Protein AF-A0A8B3RTX2-F1 (afdb_monomer)

Radius of gyration: 12.51 Å; Cα contacts (8 Å, |Δi|>4): 51; chains: 1; bounding box: 27×29×33 Å

Secondary structure (DSSP, 8-state):
----PPPHHHHHHHHHHHHHHHHHHHTS---HHHHHHHHT--HHHHHHHHTTS----HHHHHHHHH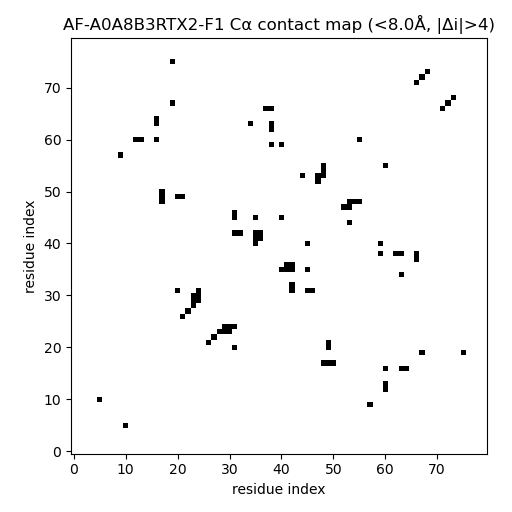HHHHHHHHHHHTT-

Mean predicted aligned error: 4.54 Å

Organism: Enterococcus faecalis (NCBI:txid1351)

Foldseek 3Di:
DDPPPDDPVNVVLLVVLLVLVCCCCPPVVHDLVVLCVQLVHDSVQSVCSSVVNDDDDPSSSVSSVVCSCVPPVVVVVVVD

Solvent-accessible surface area (backbone atoms only — not comparable to full-atom va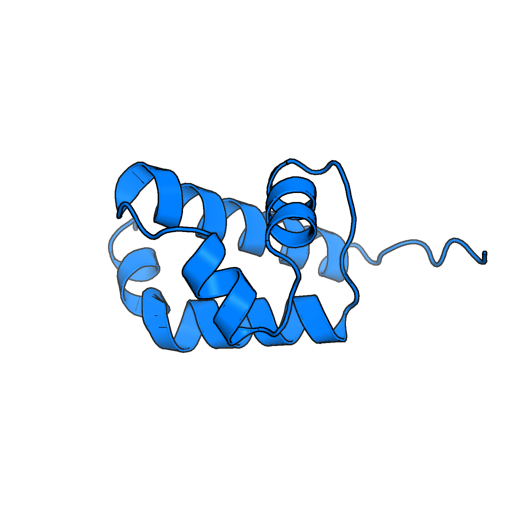lues): 4796 Å² total; per-residue (Å²): 132,87,81,72,77,76,51,70,67,59,48,53,52,49,51,54,52,29,51,52,52,47,47,35,40,73,74,70,63,46,58,64,59,59,55,18,59,75,65,74,42,61,46,71,60,53,54,33,34,56,70,70,74,41,87,77,54,72,70,58,50,53,49,47,52,51,52,46,45,76,77,44,38,70,70,66,61,76,79,116

Sequence (80 aa):
MRNKKLTEETIERQEKVKEWLDTLEGYYGVKITVIAKAVGIHYQNLHNFRKGKRTISEEKLSLLEELLQVKYGKLFEEEL

Structure (mmCIF, N/CA/C/O backbone):
data_AF-A0A8B3RTX2-F1
#
_entry.id   AF-A0A8B3RTX2-F1
#
loop_
_atom_site.group_PDB
_atom_site.id
_atom_site.type_symbol
_atom_site.label_atom_id
_atom_site.label_alt_id
_atom_site.label_comp_id
_atom_site.label_asym_id
_atom_site.label_entity_id
_atom_site.label_seq_id
_atom_site.pdbx_PDB_ins_code
_atom_site.Cartn_x
_atom_site.Cartn_y
_atom_site.Cartn_z
_atom_site.occupancy
_atom_site.B_iso_or_equiv
_atom_site.auth_seq_id
_atom_site.auth_comp_id
_atom_site.auth_asym_id
_atom_site.auth_atom_id
_atom_site.pdbx_PDB_model_num
ATOM 1 N N . MET A 1 1 ? 16.599 -10.215 -18.011 1.00 37.88 1 MET A N 1
ATOM 2 C CA . MET A 1 1 ? 15.520 -9.218 -17.817 1.00 37.88 1 MET A CA 1
ATOM 3 C C . MET A 1 1 ? 16.162 -7.842 -17.804 1.00 37.88 1 MET A C 1
ATOM 5 O O . MET A 1 1 ? 17.151 -7.675 -17.104 1.00 37.88 1 MET A O 1
ATOM 9 N N . ARG A 1 2 ? 15.687 -6.890 -18.617 1.00 45.75 2 ARG A N 1
ATOM 10 C CA . ARG A 1 2 ? 16.210 -5.515 -18.595 1.00 45.75 2 ARG A CA 1
ATOM 11 C C . ARG A 1 2 ? 15.876 -4.905 -17.231 1.00 45.75 2 ARG A C 1
ATOM 13 O O . ARG A 1 2 ? 14.701 -4.689 -16.954 1.00 45.75 2 ARG A O 1
ATOM 20 N N . ASN A 1 3 ? 16.889 -4.652 -16.402 1.00 50.62 3 ASN A N 1
ATOM 21 C CA . ASN A 1 3 ? 16.772 -3.762 -15.248 1.00 50.62 3 ASN A CA 1
ATOM 22 C C . ASN A 1 3 ? 16.449 -2.367 -15.795 1.00 50.62 3 ASN A C 1
ATOM 24 O O . ASN A 1 3 ? 17.347 -1.599 -16.133 1.00 50.62 3 ASN A O 1
ATOM 28 N N . LYS A 1 4 ? 15.159 -2.055 -15.955 1.00 61.44 4 LYS A N 1
ATOM 29 C CA . LYS A 1 4 ? 14.728 -0.662 -16.035 1.00 61.44 4 LYS A CA 1
ATOM 30 C C . LYS A 1 4 ? 15.040 -0.079 -14.663 1.00 61.44 4 LYS A C 1
ATOM 32 O O . LYS A 1 4 ? 14.447 -0.501 -13.674 1.00 61.44 4 LYS A O 1
ATOM 37 N N . LYS A 1 5 ? 16.030 0.810 -14.605 1.00 71.56 5 LYS A N 1
ATOM 38 C CA . LYS A 1 5 ? 16.312 1.605 -13.411 1.00 71.56 5 LYS A CA 1
ATOM 39 C C . LYS A 1 5 ? 14.996 2.288 -13.018 1.00 71.56 5 LYS A C 1
ATOM 41 O O . LYS A 1 5 ? 14.369 2.906 -13.879 1.00 71.56 5 LYS A O 1
ATOM 46 N N . LEU A 1 6 ? 14.541 2.080 -11.784 1.00 75.62 6 LEU A N 1
ATOM 47 C CA . LEU A 1 6 ? 13.374 2.789 -11.259 1.00 75.62 6 LEU A CA 1
ATOM 48 C C . LEU A 1 6 ? 13.690 4.288 -11.268 1.00 75.62 6 LEU A C 1
ATOM 50 O O . LEU A 1 6 ? 14.830 4.671 -10.990 1.00 75.62 6 LEU A O 1
ATOM 54 N N . THR A 1 7 ? 12.714 5.115 -11.632 1.00 85.88 7 THR A N 1
ATOM 55 C CA . THR A 1 7 ? 12.846 6.568 -11.474 1.00 85.88 7 THR A CA 1
ATOM 56 C C . THR A 1 7 ? 12.760 6.917 -9.990 1.00 85.88 7 THR A C 1
ATOM 58 O O . THR A 1 7 ? 12.170 6.157 -9.220 1.00 85.88 7 THR A O 1
ATOM 61 N N . GLU A 1 8 ? 13.337 8.050 -9.588 1.00 88.56 8 GLU A N 1
ATOM 62 C CA . GLU A 1 8 ? 13.236 8.560 -8.209 1.00 88.56 8 GLU A CA 1
ATOM 63 C C . GLU A 1 8 ? 11.767 8.672 -7.775 1.00 88.56 8 GLU A C 1
ATOM 65 O O . GLU A 1 8 ? 11.395 8.130 -6.741 1.00 88.56 8 GLU A O 1
ATOM 70 N N . GLU A 1 9 ? 10.904 9.186 -8.653 1.00 89.88 9 GLU A N 1
ATOM 71 C CA . GLU A 1 9 ? 9.448 9.228 -8.462 1.00 89.88 9 GLU A CA 1
ATOM 72 C C . GLU A 1 9 ? 8.835 7.847 -8.155 1.00 89.88 9 GLU A C 1
ATOM 74 O O . GLU A 1 9 ? 8.019 7.701 -7.246 1.00 89.88 9 GLU A O 1
ATOM 79 N N . THR A 1 10 ? 9.240 6.796 -8.881 1.00 90.44 10 THR A N 1
ATOM 80 C CA . THR A 1 10 ? 8.712 5.439 -8.639 1.00 90.44 10 THR A CA 1
ATOM 81 C C . THR A 1 10 ? 9.215 4.874 -7.307 1.00 90.44 10 THR A C 1
ATOM 83 O O . THR A 1 10 ? 8.567 4.012 -6.712 1.00 90.44 10 THR A O 1
ATOM 86 N N . ILE A 1 11 ? 10.392 5.301 -6.844 1.00 91.75 11 ILE A N 1
ATOM 87 C CA . ILE A 1 11 ? 10.937 4.893 -5.545 1.00 91.75 11 ILE A CA 1
ATOM 88 C C . ILE A 1 11 ? 10.151 5.577 -4.427 1.00 91.75 11 ILE A C 1
ATOM 90 O O . ILE A 1 11 ? 9.656 4.884 -3.545 1.00 91.75 11 ILE A O 1
ATOM 94 N N . GLU A 1 12 ? 9.957 6.893 -4.506 1.00 93.75 12 GLU A N 1
ATOM 95 C CA . GLU A 1 12 ? 9.191 7.666 -3.518 1.00 93.75 12 GLU A CA 1
ATOM 96 C C . GLU A 1 12 ? 7.762 7.140 -3.361 1.00 93.75 12 GLU A C 1
ATOM 98 O O . GLU A 1 12 ? 7.297 6.902 -2.247 1.00 93.75 12 GLU A O 1
ATOM 103 N N . ARG A 1 13 ? 7.087 6.859 -4.480 1.00 94.88 13 ARG A N 1
ATOM 104 C CA . ARG A 1 13 ? 5.752 6.248 -4.477 1.00 94.88 13 ARG A CA 1
ATOM 105 C C . ARG A 1 13 ? 5.735 4.877 -3.811 1.00 94.88 13 ARG A C 1
ATOM 10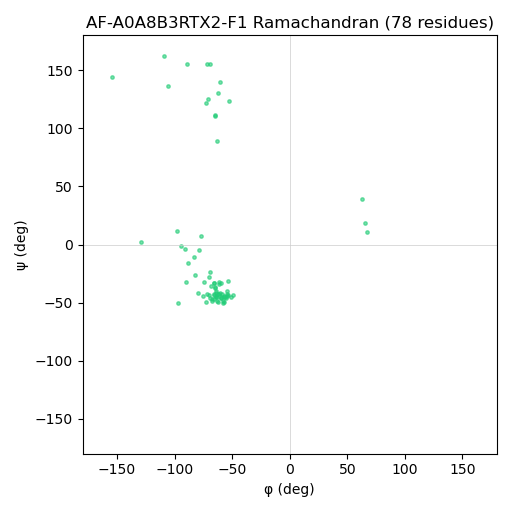7 O O . ARG A 1 13 ? 4.834 4.574 -3.031 1.00 94.88 13 ARG A O 1
ATOM 114 N N . GLN A 1 14 ? 6.743 4.044 -4.074 1.00 95.50 14 GLN A N 1
ATOM 115 C CA . GLN A 1 14 ? 6.848 2.745 -3.413 1.00 95.50 14 GLN A CA 1
ATOM 116 C C . GLN A 1 14 ? 7.060 2.878 -1.905 1.00 95.50 14 GLN A C 1
ATOM 118 O O . GLN A 1 14 ? 6.405 2.147 -1.167 1.00 95.50 14 GLN A O 1
ATOM 123 N N . GLU A 1 15 ? 7.938 3.772 -1.444 1.00 95.88 15 GLU A N 1
ATOM 124 C CA . GLU A 1 15 ? 8.155 3.983 -0.006 1.00 95.88 15 GLU A CA 1
ATOM 125 C C . GLU A 1 15 ? 6.888 4.506 0.677 1.00 95.88 15 GLU A C 1
ATOM 127 O O . GLU A 1 15 ? 6.445 3.919 1.66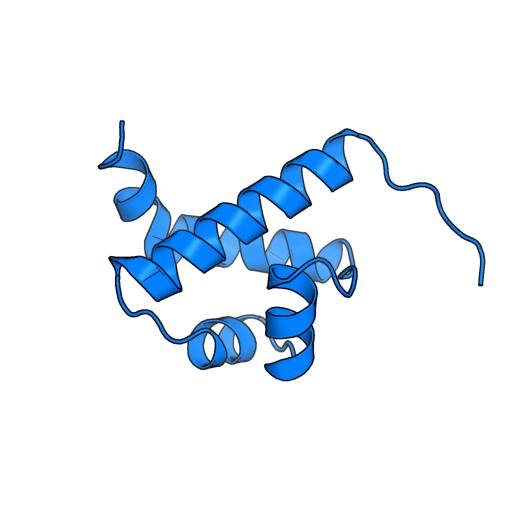2 1.00 95.88 15 GLU A O 1
ATOM 132 N N . LYS A 1 16 ? 6.207 5.487 0.075 1.00 95.50 16 LYS A N 1
ATOM 133 C CA . LYS A 1 16 ? 4.934 6.011 0.585 1.00 95.50 16 LYS A CA 1
ATOM 134 C C . LYS A 1 16 ? 3.872 4.921 0.750 1.00 95.50 16 LYS A C 1
ATOM 136 O O . LYS A 1 16 ? 3.199 4.835 1.774 1.00 95.50 16 LYS A O 1
ATOM 141 N N . VAL A 1 17 ? 3.723 4.047 -0.248 1.00 96.88 17 VAL A N 1
ATOM 142 C CA . VAL A 1 17 ? 2.772 2.929 -0.161 1.00 96.88 17 VAL A CA 1
ATOM 143 C C . VAL A 1 17 ? 3.178 1.940 0.932 1.00 96.88 17 VAL A C 1
ATOM 145 O O . VAL A 1 17 ? 2.300 1.399 1.601 1.00 96.88 17 VAL A O 1
ATOM 148 N N . LYS A 1 18 ? 4.475 1.681 1.143 1.00 97.12 18 LYS A N 1
ATOM 149 C CA . LYS A 1 18 ? 4.926 0.805 2.238 1.00 97.12 18 LYS A CA 1
ATOM 150 C C . LYS A 1 18 ? 4.577 1.395 3.599 1.00 97.12 18 LYS A C 1
ATOM 152 O O . LYS A 1 18 ? 4.029 0.663 4.416 1.00 97.12 18 LYS A O 1
ATOM 157 N N . GLU A 1 19 ? 4.819 2.688 3.800 1.00 96.00 19 GLU A N 1
ATOM 158 C CA . GLU A 1 19 ? 4.462 3.400 5.033 1.00 96.00 19 GLU A CA 1
ATOM 159 C C . GLU A 1 19 ? 2.963 3.295 5.312 1.00 96.00 19 GLU A C 1
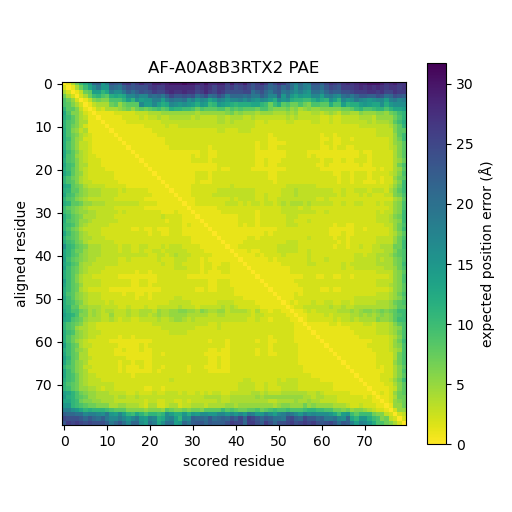ATOM 161 O O . GLU A 1 19 ? 2.563 2.848 6.383 1.00 96.00 19 GLU A O 1
ATOM 166 N N . TRP A 1 20 ? 2.117 3.569 4.316 1.00 96.94 20 TRP A N 1
ATOM 167 C CA . TRP A 1 20 ? 0.670 3.397 4.452 1.00 96.94 20 TRP A CA 1
ATOM 168 C C . TRP A 1 20 ? 0.265 1.966 4.805 1.00 96.94 20 TRP A C 1
ATOM 170 O O . TRP A 1 20 ? -0.607 1.758 5.648 1.00 96.94 20 TRP A O 1
ATOM 180 N N . LEU A 1 21 ? 0.878 0.959 4.179 1.00 96.81 21 LEU A N 1
ATOM 181 C CA . LEU A 1 21 ? 0.602 -0.443 4.501 1.00 96.81 21 LEU A CA 1
ATOM 182 C C . LEU A 1 21 ? 1.041 -0.801 5.929 1.00 96.81 21 LEU A C 1
ATOM 184 O O . LEU A 1 21 ? 0.349 -1.579 6.587 1.00 96.81 21 LEU A O 1
ATOM 188 N N . ASP A 1 22 ? 2.159 -0.247 6.398 1.00 96.00 22 ASP A N 1
ATOM 189 C CA . ASP A 1 22 ? 2.667 -0.448 7.754 1.00 96.00 22 ASP A CA 1
ATOM 190 C C . ASP A 1 22 ? 1.770 0.226 8.798 1.00 96.00 22 ASP A C 1
ATOM 192 O O . ASP A 1 22 ? 1.377 -0.437 9.760 1.00 96.00 22 ASP A O 1
ATOM 196 N N . THR A 1 23 ? 1.359 1.479 8.583 1.00 95.25 23 THR A N 1
ATOM 197 C CA . THR A 1 23 ? 0.406 2.187 9.453 1.00 95.25 23 THR A CA 1
ATOM 198 C C . THR A 1 23 ? -0.926 1.444 9.522 1.00 95.25 23 THR A C 1
ATOM 200 O O . THR A 1 23 ? -1.463 1.196 10.602 1.00 95.25 23 THR A O 1
ATOM 203 N N . LEU A 1 24 ? -1.461 1.010 8.379 1.00 95.75 24 LEU A N 1
ATOM 204 C CA . LEU A 1 24 ? -2.731 0.291 8.344 1.00 95.75 24 LEU A CA 1
ATOM 205 C C . LEU A 1 24 ? -2.685 -1.038 9.100 1.00 95.75 24 LEU A C 1
ATOM 207 O O . LEU A 1 24 ? -3.632 -1.352 9.819 1.00 95.75 24 LEU A O 1
ATOM 211 N N .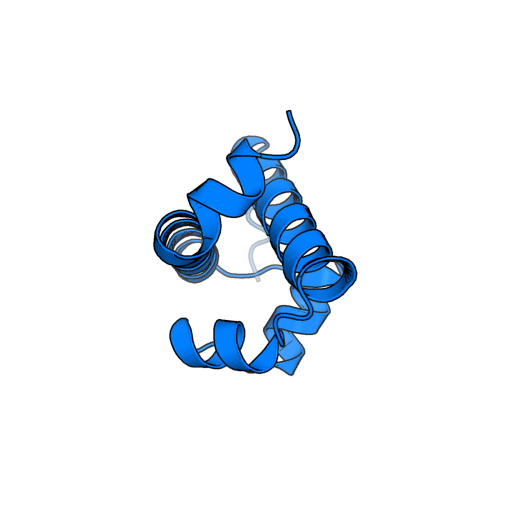 GLU A 1 25 ? -1.616 -1.821 8.952 1.00 94.88 25 GLU A N 1
ATOM 212 C CA . GLU A 1 25 ? -1.489 -3.103 9.651 1.00 94.88 25 GLU A CA 1
ATOM 213 C C . GLU A 1 25 ? -1.155 -2.917 11.138 1.00 94.88 25 GLU A C 1
ATOM 215 O O . GLU A 1 25 ? -1.752 -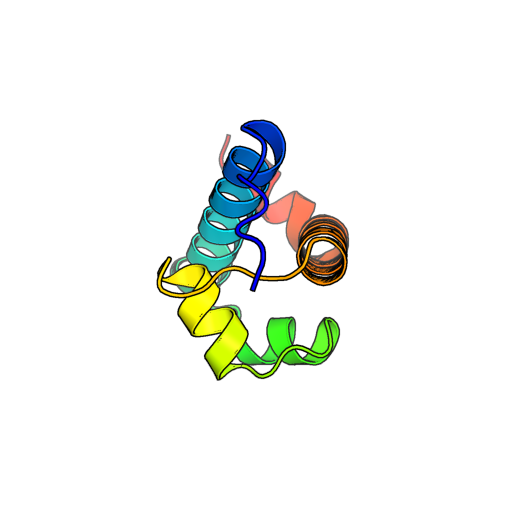3.585 11.983 1.00 94.88 25 GLU A O 1
ATOM 220 N N . GLY A 1 26 ? -0.220 -2.021 11.457 1.00 94.50 26 GLY A N 1
ATOM 221 C CA . GLY A 1 26 ? 0.316 -1.836 12.805 1.00 94.50 26 GLY A CA 1
ATOM 222 C C . GLY A 1 26 ? -0.577 -1.010 13.725 1.00 94.50 26 GLY A C 1
ATOM 223 O O . GLY A 1 26 ? -0.738 -1.370 14.889 1.00 94.50 26 GLY A O 1
ATOM 224 N N . TYR A 1 27 ? -1.168 0.069 13.212 1.00 94.19 27 TYR A N 1
ATOM 225 C CA . TYR A 1 27 ? -1.973 0.995 14.008 1.00 94.19 27 TYR A CA 1
ATOM 226 C C . TYR A 1 27 ? -3.468 0.688 13.898 1.00 94.19 27 TYR A C 1
ATOM 228 O O . TYR A 1 27 ? -4.151 0.503 14.903 1.00 94.19 27 TYR A O 1
ATOM 236 N N . TYR A 1 28 ? -3.973 0.546 12.671 1.00 94.38 28 TYR A N 1
ATOM 237 C CA . TYR A 1 28 ? -5.405 0.348 12.423 1.00 94.38 28 TYR A CA 1
ATOM 238 C C . TYR A 1 28 ? -5.843 -1.128 12.386 1.00 94.38 28 TYR A C 1
ATOM 240 O O . TYR A 1 28 ? -7.032 -1.419 12.238 1.00 94.38 28 TYR A O 1
ATOM 248 N N . GLY A 1 29 ? -4.912 -2.084 12.500 1.00 95.12 29 GLY A N 1
ATOM 249 C CA . GLY A 1 29 ? -5.213 -3.522 12.502 1.00 95.12 29 GLY A CA 1
ATOM 250 C C . GLY A 1 29 ? -5.793 -4.056 11.182 1.00 95.12 29 GLY A C 1
ATOM 251 O O . GLY A 1 29 ? -6.405 -5.131 11.145 1.00 95.12 29 GLY A O 1
ATOM 252 N N . VAL A 1 30 ? -5.630 -3.322 10.080 1.00 95.62 30 VAL A N 1
ATOM 253 C CA . VAL A 1 30 ? -6.114 -3.712 8.755 1.00 95.62 30 VAL A CA 1
ATOM 254 C C . VAL A 1 30 ? -5.249 -4.842 8.209 1.00 95.62 30 VAL A C 1
ATOM 256 O O . VAL A 1 30 ? -4.046 -4.711 7.995 1.00 95.62 30 VAL A O 1
ATOM 259 N N . LYS A 1 31 ? -5.880 -5.978 7.907 1.00 95.75 31 LYS A N 1
ATOM 260 C CA . LYS A 1 31 ? -5.166 -7.144 7.377 1.00 95.75 31 LYS A CA 1
ATOM 261 C C . LYS A 1 31 ? -4.700 -6.904 5.940 1.00 95.75 31 LYS A C 1
ATOM 263 O O . LYS A 1 31 ? -5.523 -6.711 5.042 1.00 95.75 31 LYS A O 1
ATOM 268 N N . ILE A 1 32 ? -3.401 -7.079 5.692 1.00 94.75 32 ILE A N 1
ATOM 269 C CA . ILE A 1 32 ? -2.788 -7.006 4.351 1.00 94.75 32 ILE A CA 1
ATOM 270 C C . ILE A 1 32 ? -3.482 -7.933 3.342 1.00 94.75 32 ILE A C 1
ATOM 272 O O . ILE A 1 32 ? -3.587 -7.600 2.164 1.00 94.75 32 ILE A O 1
ATOM 276 N N . THR A 1 33 ? -4.018 -9.076 3.781 1.00 96.44 33 THR A N 1
ATOM 277 C CA . THR A 1 33 ? -4.754 -10.013 2.914 1.00 96.44 33 THR A CA 1
ATOM 278 C C . THR A 1 33 ? -6.008 -9.401 2.285 1.00 96.44 33 THR A C 1
ATOM 280 O O . THR A 1 33 ? -6.344 -9.742 1.151 1.00 96.44 33 THR A O 1
ATOM 283 N N . VAL A 1 34 ? -6.679 -8.475 2.977 1.00 96.19 34 VAL A N 1
ATOM 284 C CA . VAL A 1 34 ? -7.859 -7.765 2.458 1.00 96.19 34 VAL A CA 1
ATOM 285 C C . VAL A 1 34 ? -7.452 -6.800 1.346 1.00 96.19 34 VAL A C 1
ATOM 287 O O . VAL A 1 34 ? -8.096 -6.766 0.299 1.00 96.19 34 VAL A O 1
ATOM 290 N N . ILE A 1 35 ? -6.355 -6.068 1.545 1.00 97.12 35 ILE A N 1
ATOM 291 C CA . ILE A 1 35 ? -5.797 -5.137 0.554 1.00 97.12 35 ILE A CA 1
ATOM 292 C C . ILE A 1 35 ? -5.306 -5.914 -0.674 1.00 97.12 35 ILE A C 1
ATOM 294 O O . ILE A 1 35 ? -5.664 -5.595 -1.805 1.00 97.12 35 ILE A O 1
ATOM 298 N N . ALA A 1 36 ? -4.566 -7.001 -0.450 1.00 96.56 36 ALA A N 1
ATOM 299 C CA . ALA A 1 36 ? -4.061 -7.874 -1.503 1.00 96.56 36 ALA A CA 1
ATOM 300 C C . ALA A 1 36 ? -5.193 -8.404 -2.399 1.00 96.56 36 ALA A C 1
ATOM 302 O O . ALA A 1 36 ? -5.102 -8.330 -3.625 1.00 96.56 36 ALA A O 1
ATOM 303 N N . LYS A 1 37 ? -6.291 -8.874 -1.789 1.00 96.44 37 LYS A N 1
ATOM 304 C CA . LYS A 1 37 ? -7.475 -9.355 -2.510 1.00 96.44 37 LYS A CA 1
ATOM 305 C C . LYS A 1 37 ? -8.122 -8.255 -3.355 1.00 96.44 37 LYS A C 1
ATOM 307 O O . LYS A 1 37 ? -8.492 -8.529 -4.491 1.00 96.44 37 LYS A O 1
ATOM 312 N N . ALA A 1 38 ? -8.235 -7.037 -2.827 1.00 95.25 38 ALA A N 1
ATOM 313 C CA . ALA A 1 38 ? -8.860 -5.915 -3.526 1.00 95.25 38 ALA A CA 1
ATOM 314 C C . ALA A 1 38 ? -8.081 -5.475 -4.780 1.00 95.25 38 ALA A C 1
ATOM 316 O O . ALA A 1 38 ? -8.696 -5.110 -5.774 1.00 95.25 38 ALA A O 1
ATOM 317 N N . VAL A 1 39 ? -6.747 -5.581 -4.769 1.00 94.25 39 VAL A N 1
ATOM 318 C CA . VAL A 1 39 ? -5.885 -5.205 -5.913 1.00 94.25 39 VAL A CA 1
ATOM 319 C C . VAL A 1 39 ? -5.542 -6.403 -6.822 1.00 94.25 39 VAL A C 1
ATOM 321 O O . VAL A 1 39 ? -4.840 -6.286 -7.835 1.00 94.25 39 VAL A O 1
ATOM 324 N N . GLY A 1 40 ? -6.015 -7.603 -6.472 1.00 94.94 40 GLY A N 1
ATOM 325 C CA . GLY A 1 40 ? -5.679 -8.833 -7.191 1.00 94.94 40 GLY A CA 1
ATOM 326 C C . GLY A 1 40 ? -4.181 -9.155 -7.138 1.00 94.94 40 GLY A C 1
ATOM 327 O O . GLY A 1 40 ? -3.594 -9.567 -8.138 1.00 94.94 40 GLY A O 1
ATOM 328 N N . ILE A 1 41 ? -3.542 -8.919 -5.989 1.00 95.31 41 ILE A N 1
ATOM 329 C CA . ILE A 1 41 ? -2.148 -9.280 -5.713 1.00 95.31 41 ILE A CA 1
ATOM 330 C C . ILE A 1 41 ? -2.154 -10.485 -4.772 1.00 95.31 41 ILE A C 1
ATOM 332 O O . ILE A 1 41 ? -2.891 -10.522 -3.790 1.00 95.31 41 ILE A O 1
ATOM 336 N N . HIS A 1 42 ? -1.308 -11.482 -5.030 1.00 95.38 42 HIS A N 1
ATOM 337 C CA . HIS A 1 42 ? -1.121 -12.569 -4.071 1.00 95.38 42 HIS A CA 1
ATOM 338 C C . HIS A 1 42 ? -0.563 -12.013 -2.751 1.00 95.38 42 HIS A C 1
ATOM 340 O O . HIS A 1 42 ? 0.441 -11.299 -2.768 1.00 95.38 42 HIS A O 1
ATOM 346 N N . TYR A 1 43 ? -1.152 -12.365 -1.604 1.00 95.31 43 TYR A N 1
ATOM 347 C CA . TYR A 1 43 ? -0.803 -11.744 -0.316 1.00 95.31 43 TYR A CA 1
ATOM 348 C C . TYR A 1 43 ? 0.702 -11.811 0.001 1.00 95.31 43 TYR A C 1
ATOM 350 O O . TYR A 1 43 ? 1.279 -10.828 0.452 1.00 95.31 43 TYR A O 1
ATOM 358 N N . GLN A 1 44 ? 1.361 -12.936 -0.308 1.00 95.62 44 GLN A N 1
ATOM 359 C CA . GLN A 1 44 ? 2.802 -13.099 -0.093 1.00 95.62 44 GLN A CA 1
ATOM 360 C C . GLN A 1 44 ? 3.631 -12.089 -0.903 1.00 95.62 44 GLN A C 1
ATOM 362 O O . GLN A 1 44 ? 4.666 -11.622 -0.429 1.00 95.62 44 GLN A O 1
ATOM 367 N N . ASN A 1 45 ? 3.176 -11.724 -2.106 1.00 95.94 45 ASN A N 1
ATOM 368 C CA . ASN A 1 45 ? 3.849 -10.733 -2.939 1.00 95.94 45 ASN A CA 1
ATOM 369 C C . ASN A 1 45 ? 3.681 -9.329 -2.357 1.00 95.94 45 ASN A C 1
ATOM 371 O O . ASN A 1 45 ? 4.671 -8.607 -2.283 1.00 95.94 45 ASN A O 1
ATOM 375 N N . LEU A 1 46 ? 2.477 -8.975 -1.889 1.00 97.06 46 LEU A N 1
ATOM 376 C CA . LEU A 1 46 ? 2.237 -7.685 -1.233 1.00 97.06 46 LEU A CA 1
ATOM 377 C C . LEU A 1 46 ? 3.026 -7.566 0.079 1.00 97.06 46 LEU A C 1
ATOM 379 O O . LEU A 1 46 ? 3.665 -6.553 0.331 1.00 97.06 46 LEU A O 1
ATOM 383 N N . HIS A 1 47 ? 3.066 -8.633 0.876 1.00 95.81 47 HIS A N 1
ATOM 384 C CA . HIS A 1 47 ? 3.855 -8.681 2.105 1.00 95.81 47 HIS A CA 1
ATOM 385 C C . HIS A 1 47 ? 5.370 -8.584 1.836 1.00 95.81 47 HIS A C 1
ATOM 387 O O . HIS A 1 47 ? 6.091 -7.897 2.557 1.00 95.81 47 HIS A O 1
ATOM 393 N N . ASN A 1 48 ? 5.880 -9.240 0.789 1.00 96.56 48 ASN A N 1
ATOM 394 C CA . ASN A 1 48 ? 7.288 -9.114 0.405 1.00 96.56 48 ASN A CA 1
ATOM 395 C C . ASN A 1 48 ? 7.618 -7.716 -0.135 1.00 96.56 48 ASN A C 1
ATOM 397 O O . ASN A 1 48 ? 8.711 -7.223 0.130 1.00 96.56 48 ASN A O 1
ATOM 401 N N . PHE A 1 49 ? 6.688 -7.086 -0.856 1.00 96.56 49 PHE A N 1
ATOM 402 C CA . PHE A 1 49 ? 6.810 -5.698 -1.292 1.00 96.56 49 PHE A CA 1
ATOM 403 C C . PHE A 1 49 ? 6.883 -4.732 -0.110 1.00 96.56 49 PHE A C 1
ATOM 405 O O . PHE A 1 49 ? 7.838 -3.963 -0.024 1.00 96.56 49 PHE A O 1
ATOM 412 N N . ARG A 1 50 ? 5.954 -4.861 0.848 1.00 95.88 50 ARG A N 1
ATOM 413 C CA . ARG A 1 50 ? 5.946 -4.093 2.100 1.00 95.88 50 ARG A CA 1
ATOM 414 C C . ARG A 1 50 ? 7.298 -4.162 2.816 1.00 95.88 50 ARG A C 1
ATOM 416 O O . ARG A 1 50 ? 7.864 -3.148 3.184 1.00 95.88 50 ARG A O 1
ATOM 423 N N . LYS A 1 51 ? 7.885 -5.361 2.903 1.00 94.81 51 LYS A N 1
ATOM 424 C CA . LYS A 1 51 ? 9.206 -5.597 3.521 1.00 94.81 51 LYS A CA 1
ATOM 425 C C . LYS A 1 51 ? 10.414 -5.201 2.656 1.00 94.81 51 LYS A C 1
ATOM 427 O O . LYS A 1 51 ? 11.533 -5.579 2.997 1.00 94.81 51 LYS A O 1
ATOM 432 N N . GLY A 1 52 ? 10.217 -4.558 1.504 1.00 94.19 52 GLY A N 1
ATOM 433 C CA . GLY A 1 52 ? 11.296 -4.181 0.582 1.00 94.19 52 GLY A CA 1
ATOM 434 C C . GLY A 1 52 ? 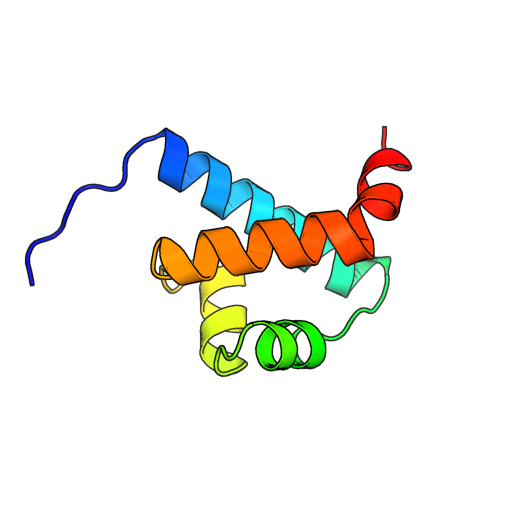12.012 -5.359 -0.095 1.00 94.19 52 GLY A C 1
ATOM 435 O O . GLY A 1 52 ? 13.040 -5.176 -0.738 1.00 94.19 52 GLY A O 1
ATOM 436 N N . LYS A 1 53 ? 11.482 -6.584 0.015 1.00 94.62 53 LYS A N 1
ATOM 437 C CA . LYS A 1 53 ? 12.088 -7.804 -0.553 1.00 94.62 53 LYS A CA 1
ATOM 438 C C . LYS A 1 53 ? 11.746 -8.012 -2.027 1.00 94.62 53 LYS A C 1
ATOM 440 O O . LYS A 1 53 ? 12.274 -8.926 -2.659 1.00 94.62 53 LYS A O 1
ATOM 445 N N . ARG A 1 54 ? 10.795 -7.243 -2.560 1.00 90.38 54 ARG A N 1
ATOM 446 C CA . ARG A 1 54 ? 10.284 -7.383 -3.924 1.00 90.38 54 ARG A CA 1
ATOM 447 C C . ARG A 1 54 ? 9.732 -6.052 -4.425 1.00 90.38 54 ARG A C 1
ATOM 449 O O . ARG A 1 54 ? 9.100 -5.338 -3.663 1.00 90.38 54 ARG A O 1
ATOM 456 N N . THR A 1 55 ? 9.904 -5.768 -5.710 1.00 88.81 55 THR A N 1
ATOM 457 C CA . THR A 1 55 ? 9.202 -4.674 -6.392 1.00 88.81 55 THR A CA 1
ATOM 458 C C . THR A 1 55 ? 7.869 -5.155 -6.964 1.00 88.81 55 THR A C 1
ATOM 460 O O . THR A 1 55 ? 7.683 -6.341 -7.263 1.00 88.81 55 THR A O 1
ATOM 463 N N . ILE A 1 56 ? 6.931 -4.233 -7.141 1.00 91.00 56 ILE A N 1
ATOM 464 C CA . ILE A 1 56 ? 5.672 -4.475 -7.855 1.00 91.00 56 ILE A CA 1
ATOM 465 C C . ILE A 1 56 ? 5.679 -3.739 -9.194 1.00 91.00 56 ILE A C 1
ATOM 467 O O . ILE A 1 56 ? 6.511 -2.864 -9.423 1.00 91.00 56 ILE A O 1
ATOM 471 N N . SER A 1 57 ? 4.793 -4.134 -10.110 1.00 91.62 57 SER A N 1
ATOM 472 C CA . SER A 1 57 ? 4.628 -3.403 -11.365 1.00 91.62 57 SER A CA 1
ATOM 473 C C . SER A 1 57 ? 3.990 -2.041 -11.115 1.00 91.62 57 SER A C 1
ATOM 475 O O . SER A 1 57 ? 3.223 -1.873 -10.170 1.00 91.62 57 SER A O 1
ATOM 477 N N . GLU A 1 58 ? 4.250 -1.108 -12.024 1.00 91.94 58 GLU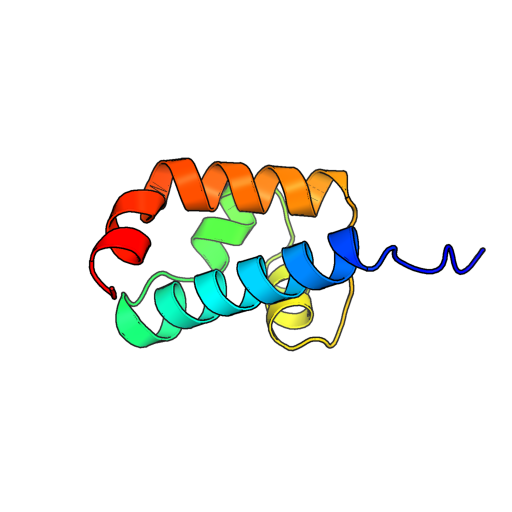 A N 1
ATOM 478 C CA . GLU A 1 58 ? 3.673 0.237 -12.015 1.00 91.94 58 GLU A CA 1
ATOM 479 C C . GLU A 1 58 ? 2.135 0.234 -11.962 1.00 91.94 58 GLU A C 1
ATOM 481 O O . GLU A 1 58 ? 1.521 0.945 -11.173 1.00 91.94 58 GLU A O 1
ATOM 486 N N . GLU A 1 59 ? 1.506 -0.653 -12.737 1.00 93.69 59 GLU A N 1
ATOM 487 C CA . GLU A 1 59 ? 0.056 -0.876 -12.713 1.00 93.69 59 GLU A CA 1
ATOM 488 C C . GLU A 1 59 ? -0.440 -1.271 -11.313 1.00 93.69 59 GLU A C 1
ATOM 490 O O . GLU A 1 59 ? -1.437 -0.749 -10.823 1.00 93.69 59 GLU A O 1
ATOM 495 N N . LYS A 1 60 ? 0.271 -2.181 -10.636 1.00 94.75 60 LYS A N 1
ATOM 496 C CA . LYS A 1 60 ? -0.115 -2.646 -9.299 1.00 94.75 60 LYS A CA 1
ATOM 497 C C . LYS A 1 60 ? 0.181 -1.611 -8.220 1.00 94.75 60 LYS A C 1
ATOM 499 O O . LYS A 1 60 ? -0.569 -1.559 -7.250 1.00 94.75 60 LYS A O 1
ATOM 504 N N . LEU A 1 61 ? 1.235 -0.812 -8.386 1.00 95.94 61 LEU A N 1
ATOM 505 C CA . LEU A 1 61 ? 1.533 0.325 -7.516 1.00 95.94 61 LEU A CA 1
ATOM 506 C C . LEU A 1 61 ? 0.415 1.367 -7.597 1.00 95.94 61 LEU A C 1
ATOM 508 O O . LEU A 1 61 ? -0.143 1.720 -6.566 1.00 95.94 61 LEU A O 1
ATOM 512 N N . SER A 1 62 ? 0.009 1.740 -8.812 1.00 96.31 62 SER A N 1
ATOM 513 C CA . SER A 1 62 ? -1.072 2.707 -9.045 1.00 96.31 62 SER A CA 1
ATOM 514 C C . SER A 1 62 ? -2.403 2.241 -8.442 1.00 96.31 62 SER A C 1
ATOM 516 O O . SER A 1 62 ? -3.070 2.994 -7.741 1.00 96.31 62 SER A O 1
ATOM 518 N N . LEU A 1 63 ? -2.765 0.965 -8.633 1.00 97.19 63 LEU A N 1
ATOM 519 C CA . LEU A 1 63 ? -3.984 0.401 -8.036 1.00 97.19 63 LEU A CA 1
ATOM 520 C C . LEU A 1 63 ? -3.931 0.334 -6.499 1.00 97.19 63 LEU A C 1
ATOM 522 O O . LEU A 1 63 ? -4.967 0.441 -5.843 1.00 97.19 63 LEU A O 1
ATOM 526 N N . LEU A 1 64 ? -2.748 0.117 -5.911 1.00 97.19 64 LEU A N 1
ATOM 527 C CA . LEU A 1 64 ? -2.577 0.181 -4.458 1.00 97.19 64 LEU A CA 1
ATOM 528 C C . LEU A 1 64 ? -2.770 1.607 -3.956 1.00 97.19 64 LEU A C 1
ATOM 530 O O . LEU A 1 64 ? -3.521 1.796 -3.009 1.00 97.19 64 LEU A O 1
ATOM 534 N N . GLU A 1 65 ? -2.128 2.592 -4.582 1.00 97.06 65 GLU A N 1
ATOM 535 C CA . GLU A 1 65 ? -2.264 4.002 -4.204 1.00 97.06 65 GLU A CA 1
ATOM 536 C C . GLU A 1 65 ? -3.722 4.455 -4.252 1.00 97.06 65 GLU A C 1
ATOM 538 O O . GLU A 1 65 ? -4.227 4.980 -3.261 1.00 97.06 65 GLU A O 1
ATOM 543 N N . GLU A 1 66 ? -4.417 4.176 -5.358 1.00 97.38 66 GLU A N 1
ATOM 544 C CA . GLU A 1 66 ? -5.829 4.519 -5.525 1.00 97.38 66 GLU A CA 1
ATOM 545 C C . GLU A 1 66 ? -6.688 3.877 -4.431 1.00 97.38 66 GLU A C 1
ATOM 547 O O . GLU A 1 66 ? -7.444 4.564 -3.742 1.00 97.38 66 GLU A O 1
ATOM 552 N N . LEU A 1 67 ? -6.539 2.566 -4.208 1.00 97.25 67 LEU A N 1
ATOM 553 C CA . LEU A 1 67 ? -7.297 1.864 -3.175 1.00 97.25 67 LEU A CA 1
ATOM 554 C C . LEU A 1 67 ? -7.024 2.442 -1.782 1.00 97.25 67 LEU A C 1
ATOM 556 O O . LEU A 1 67 ? -7.959 2.620 -0.997 1.00 97.25 67 LEU A O 1
ATOM 560 N N . LEU A 1 68 ? -5.751 2.680 -1.454 1.00 96.69 68 LEU A N 1
ATOM 561 C CA . LEU A 1 68 ? -5.342 3.161 -0.140 1.00 96.69 68 LEU A CA 1
ATOM 562 C C . LEU A 1 68 ? -5.872 4.570 0.114 1.00 96.69 68 LEU A C 1
ATOM 564 O O . LEU A 1 68 ? -6.437 4.820 1.177 1.00 96.69 68 LEU A O 1
ATOM 568 N N . GLN A 1 69 ? -5.782 5.453 -0.877 1.00 95.94 69 GLN A N 1
ATOM 569 C CA . GLN A 1 69 ? -6.288 6.814 -0.779 1.00 95.94 69 GLN A CA 1
ATOM 570 C C . GLN A 1 69 ? -7.818 6.852 -0.692 1.00 95.94 69 GLN A C 1
ATOM 572 O O . GLN A 1 69 ? -8.365 7.506 0.191 1.00 95.94 69 GLN A O 1
ATOM 577 N N . VAL A 1 70 ? -8.527 6.110 -1.547 1.00 96.12 70 VAL A N 1
ATOM 578 C CA . VAL A 1 70 ? -10.000 6.101 -1.559 1.00 96.12 70 VAL A CA 1
ATOM 579 C C . VAL A 1 70 ? -10.569 5.511 -0.271 1.00 96.12 70 VAL A C 1
ATOM 581 O O . VAL A 1 70 ? -11.545 6.026 0.273 1.00 96.12 70 VAL A O 1
ATOM 584 N N . LYS A 1 71 ? -9.983 4.417 0.222 1.00 95.62 71 LYS A N 1
ATOM 585 C CA . LYS A 1 71 ? -10.553 3.669 1.347 1.00 95.62 71 LYS A CA 1
ATOM 586 C C . LYS A 1 71 ? -10.052 4.144 2.708 1.00 95.62 71 LYS A C 1
ATOM 588 O O . LYS A 1 71 ? -10.791 4.044 3.684 1.00 95.62 71 LYS A O 1
ATOM 593 N N . TYR A 1 72 ? -8.813 4.621 2.774 1.00 94.81 72 TYR A N 1
ATOM 594 C CA . TYR A 1 72 ? -8.137 4.938 4.029 1.00 94.81 72 TYR A CA 1
ATOM 595 C C . TYR A 1 72 ? -7.517 6.337 4.056 1.00 94.81 72 TYR A C 1
ATOM 597 O O . TYR A 1 72 ? -6.944 6.692 5.075 1.00 94.81 72 TYR A O 1
ATOM 605 N N . GLY A 1 73 ? -7.660 7.151 3.002 1.00 91.88 73 GLY A N 1
ATOM 606 C CA . GLY A 1 73 ? -7.026 8.472 2.903 1.00 91.88 73 GLY A CA 1
ATOM 607 C C . GLY A 1 73 ? -7.236 9.353 4.133 1.00 91.88 73 GLY A C 1
ATOM 608 O O . GLY A 1 73 ? -6.276 9.903 4.656 1.00 91.88 73 GLY A O 1
ATOM 609 N N . LYS A 1 74 ? -8.463 9.377 4.669 1.00 91.44 74 LYS A N 1
ATOM 610 C CA . LYS A 1 74 ? -8.796 10.131 5.889 1.00 91.44 74 LYS A CA 1
ATOM 611 C C . LYS A 1 74 ? -7.988 9.703 7.118 1.00 91.44 74 LYS A C 1
ATOM 613 O O . LYS A 1 74 ? -7.657 10.540 7.941 1.00 91.44 74 LYS A O 1
ATOM 618 N N . LEU A 1 75 ? -7.635 8.421 7.224 1.00 90.06 75 LEU A N 1
ATOM 619 C CA . LEU A 1 75 ? -6.827 7.901 8.333 1.00 90.06 75 LEU A CA 1
ATOM 620 C C . LEU A 1 75 ? -5.377 8.397 8.283 1.00 90.06 75 LEU A C 1
ATOM 622 O O . LEU A 1 75 ? -4.704 8.410 9.306 1.00 90.06 75 LEU A O 1
ATOM 626 N N . PHE A 1 76 ? -4.894 8.779 7.098 1.00 85.25 76 PHE A N 1
ATOM 627 C CA . PHE A 1 76 ? -3.557 9.342 6.909 1.00 85.25 76 PHE A CA 1
ATOM 628 C C . PHE A 1 76 ? -3.532 10.868 7.073 1.00 85.25 76 PHE A C 1
ATOM 630 O O . PHE A 1 76 ? -2.460 11.443 7.216 1.00 85.25 76 PHE A O 1
ATOM 637 N N . GLU A 1 77 ? -4.693 11.528 7.032 1.00 80.62 77 GLU A N 1
ATOM 638 C CA . GLU A 1 77 ? -4.829 12.969 7.286 1.00 80.62 77 GLU A CA 1
ATOM 639 C C . GLU A 1 77 ? -4.886 13.283 8.790 1.00 80.62 77 GLU A C 1
ATOM 641 O O . GLU A 1 77 ? -4.485 14.367 9.194 1.00 80.62 77 GLU A O 1
ATOM 646 N N . GLU A 1 78 ? -5.343 12.335 9.618 1.00 59.53 78 GLU A N 1
ATOM 647 C CA . GLU A 1 78 ? -5.454 12.482 11.081 1.00 59.53 78 GLU A CA 1
ATOM 648 C C . GLU A 1 78 ? -4.114 12.304 11.838 1.00 59.53 78 GLU A C 1
ATOM 650 O O . GLU A 1 78 ? -4.068 12.518 13.048 1.00 59.53 78 GLU A O 1
ATOM 655 N N . GLU A 1 79 ? -3.020 11.946 11.151 1.00 52.91 79 GLU A N 1
ATOM 656 C CA . GLU A 1 79 ? -1.663 11.796 11.723 1.00 52.91 79 GLU A CA 1
ATOM 657 C C . GLU A 1 79 ? -0.741 13.030 11.516 1.00 52.91 79 GLU A C 1
ATOM 659 O O . GLU A 1 79 ? 0.460 12.946 11.787 1.00 52.91 79 GLU A O 1
ATOM 664 N N . LEU A 1 80 ? -1.281 14.180 11.079 1.00 43.94 80 LEU A N 1
ATOM 665 C CA . LEU A 1 80 ? -0.581 15.480 10.961 1.00 43.94 80 LEU A CA 1
ATOM 666 C C . LEU A 1 80 ? -1.183 16.544 11.889 1.00 43.94 80 LEU A C 1
ATOM 668 O O . LEU A 1 80 ? -0.390 17.360 12.415 1.00 43.94 80 LEU A O 1
#

pLDDT: mean 90.0, std 13.26, range [37.88, 97.38]

InterPro domains:
  IPR001387 Cro/C1-type, helix-turn-helix domain [PS50943] (36-75)
  IPR001387 Cro/C1-type, helix-turn-helix domain [SM00530] (16-75)
  IPR010982 Lambda repressor-like, DNA-binding domain superfamily [G3DSA:1.10.260.40] (1-80)
  IPR010982 Lambda repressor-like, DNA-binding domain superfamily [SSF47413] (17-78)

Nearest PDB structures (foldseek):
  3g5g-assembly1_A  TM=6.813E-01  e=3.835E-02  Enterobacter sp. RFL1396
  4i6u-assembly1_A  TM=6.748E-01  e=4.529E-02  Enterobacter sp. RFL1396
  3g5g-assembly5_J  TM=6.810E-01  e=7.879E-02  Enterobacter sp. RFL1396
  3g5g-assembly5_I  TM=6.814E-01  e=8.801E-02  Enterobacter sp. RFL1396
  3clc-assembly1_D  TM=6.691E-01  e=9.303E-02  unclassified